Protein AF-A0A939ZVH8-F1 (afdb_monomer)

Structure (mmCIF, N/CA/C/O backbone):
data_AF-A0A939ZVH8-F1
#
_entry.id   AF-A0A939ZVH8-F1
#
loop_
_atom_site.group_PDB
_atom_site.id
_atom_site.type_symbol
_atom_site.label_atom_id
_atom_site.label_alt_id
_atom_site.label_comp_id
_atom_site.label_asym_id
_atom_site.label_entity_id
_atom_site.label_seq_id
_atom_site.pdbx_PDB_ins_code
_atom_site.Cartn_x
_atom_site.Cartn_y
_atom_site.Cartn_z
_atom_site.occupancy
_atom_site.B_iso_or_equiv
_atom_site.auth_seq_id
_atom_site.auth_comp_id
_atom_site.auth_asym_id
_atom_site.auth_atom_id
_atom_site.pdbx_PDB_model_num
ATOM 1 N N . ARG A 1 1 ? -8.485 23.429 -0.746 1.00 60.66 1 ARG A N 1
ATOM 2 C CA . ARG A 1 1 ? -8.302 22.671 0.520 1.00 60.66 1 ARG A CA 1
ATOM 3 C C . ARG A 1 1 ? -9.563 21.844 0.803 1.00 60.66 1 ARG A C 1
ATOM 5 O O . ARG A 1 1 ? -10.367 22.251 1.626 1.00 60.66 1 ARG A O 1
ATOM 12 N N . VAL A 1 2 ? -9.771 20.738 0.078 1.00 82.12 2 VAL A N 1
ATOM 13 C CA . VAL A 1 2 ? -11.050 19.986 0.101 1.00 82.12 2 VAL A CA 1
ATOM 14 C C . VAL A 1 2 ? -10.923 18.619 0.788 1.00 82.12 2 VAL A C 1
ATOM 16 O O . VAL A 1 2 ? -11.848 18.193 1.464 1.00 82.12 2 VAL A O 1
ATOM 19 N N . ALA A 1 3 ? -9.754 17.975 0.721 1.00 85.06 3 ALA A N 1
ATOM 20 C CA . ALA A 1 3 ? -9.553 16.649 1.313 1.00 85.06 3 ALA A CA 1
ATOM 21 C C . ALA A 1 3 ? -9.767 16.623 2.840 1.00 85.06 3 ALA A C 1
ATOM 23 O O . ALA A 1 3 ? -10.518 15.792 3.336 1.00 85.06 3 ALA A O 1
ATOM 24 N N . ALA A 1 4 ? -9.175 17.569 3.580 1.00 87.31 4 ALA A N 1
ATOM 25 C CA . ALA A 1 4 ? -9.293 17.626 5.040 1.00 87.31 4 ALA A CA 1
ATOM 26 C C . ALA A 1 4 ? -10.751 17.701 5.551 1.00 87.31 4 ALA A C 1
ATOM 28 O O . ALA A 1 4 ? -11.112 16.879 6.392 1.00 87.31 4 ALA A O 1
ATOM 29 N N . PRO A 1 5 ? -11.618 18.611 5.057 1.00 89.25 5 PRO A N 1
ATOM 30 C CA . PRO A 1 5 ? -13.008 18.653 5.510 1.00 89.25 5 PRO A CA 1
ATOM 31 C C . PRO A 1 5 ? -13.842 17.437 5.077 1.00 89.25 5 PRO A C 1
ATOM 33 O O . PRO A 1 5 ? -14.733 17.059 5.828 1.00 89.25 5 PRO A O 1
ATOM 36 N N . MET A 1 6 ? -13.567 16.812 3.923 1.00 89.81 6 MET A N 1
ATOM 37 C CA . MET A 1 6 ? -14.271 15.584 3.508 1.00 89.81 6 MET A CA 1
ATOM 38 C C . MET A 1 6 ? -13.883 14.392 4.385 1.00 89.81 6 MET A C 1
ATOM 40 O O . MET A 1 6 ? -14.746 13.693 4.904 1.00 89.81 6 MET A O 1
ATOM 44 N N . MET A 1 7 ? -12.585 14.203 4.636 1.00 88.94 7 MET A N 1
ATOM 45 C CA . MET A 1 7 ? -12.126 13.127 5.514 1.00 88.94 7 MET A CA 1
ATOM 46 C C . MET A 1 7 ? -12.669 13.297 6.934 1.00 88.94 7 MET A C 1
ATOM 48 O O . MET A 1 7 ? -13.135 12.326 7.518 1.00 88.94 7 MET A O 1
ATOM 52 N N . ALA A 1 8 ? -12.654 14.518 7.478 1.00 88.25 8 ALA A N 1
ATOM 53 C CA . ALA A 1 8 ? -13.132 14.783 8.833 1.00 88.25 8 ALA A CA 1
ATOM 54 C C . ALA A 1 8 ? -14.639 14.535 9.016 1.00 88.25 8 ALA A C 1
ATOM 56 O O . ALA A 1 8 ? -15.047 14.121 10.096 1.00 88.25 8 ALA A O 1
ATOM 57 N N . LYS A 1 9 ? -15.460 14.798 7.990 1.00 88.31 9 LYS A N 1
ATOM 58 C CA . LYS A 1 9 ? -16.919 14.635 8.065 1.00 88.31 9 LYS A CA 1
ATOM 59 C C . LYS A 1 9 ? -17.379 13.212 7.769 1.00 88.31 9 LYS A C 1
ATOM 61 O O . LYS A 1 9 ? -18.225 12.704 8.495 1.00 88.31 9 LYS A O 1
ATOM 66 N N . ASP A 1 10 ? -16.816 12.584 6.740 1.00 88.12 10 ASP A N 1
ATOM 67 C CA . ASP A 1 10 ? -17.405 11.368 6.166 1.00 88.12 10 ASP A CA 1
ATOM 68 C C . ASP A 1 10 ? -16.618 10.101 6.527 1.00 88.12 10 ASP A C 1
ATOM 70 O O . ASP A 1 10 ? -17.189 9.020 6.664 1.00 88.12 10 ASP A O 1
ATOM 74 N N . PHE A 1 11 ? -15.296 10.217 6.690 1.00 88.56 11 PHE A N 1
ATOM 75 C CA . PHE A 1 11 ? -14.410 9.062 6.850 1.00 88.56 11 PHE A CA 1
ATOM 76 C C . PHE A 1 11 ? -13.954 8.860 8.299 1.00 88.56 11 PHE A C 1
ATOM 78 O O . PHE A 1 11 ? -14.153 7.789 8.863 1.00 88.56 11 PHE A O 1
ATOM 85 N N . MET A 1 12 ? -13.384 9.894 8.924 1.00 90.56 12 MET A N 1
ATOM 86 C CA . MET A 1 12 ? -12.788 9.817 10.265 1.00 90.56 12 MET A CA 1
ATOM 87 C C . MET A 1 12 ? -13.755 9.368 11.374 1.00 90.56 12 MET A C 1
ATOM 89 O O . MET A 1 12 ? -13.306 8.616 12.235 1.00 90.56 12 MET A O 1
ATOM 93 N N . PRO A 1 13 ? -15.053 9.739 11.380 1.00 90.94 13 PRO A N 1
ATOM 94 C CA . PRO A 1 13 ? -15.980 9.275 12.417 1.00 90.94 13 PRO A CA 1
ATOM 95 C C . PRO A 1 13 ? -16.217 7.758 12.423 1.00 90.94 13 PRO A C 1
ATOM 97 O O . PRO A 1 13 ? -16.614 7.215 13.449 1.00 90.94 13 PRO A O 1
ATOM 100 N N . ASN A 1 14 ? -15.978 7.081 11.295 1.00 89.06 14 ASN A N 1
ATOM 101 C CA . ASN A 1 14 ? -16.198 5.640 11.136 1.00 89.06 14 ASN A CA 1
ATOM 102 C C . ASN A 1 14 ? -14.937 4.804 11.413 1.00 89.06 14 ASN A C 1
ATOM 104 O O . ASN A 1 14 ? -14.981 3.580 11.319 1.00 89.06 14 ASN A O 1
ATOM 108 N N . ILE A 1 15 ? -13.805 5.446 11.714 1.00 90.12 15 ILE A N 1
ATOM 109 C CA . ILE A 1 15 ? -12.528 4.772 11.954 1.00 90.12 15 ILE A CA 1
ATOM 110 C C . ILE A 1 15 ? -12.310 4.594 13.457 1.00 90.12 15 ILE A C 1
ATOM 112 O O . ILE A 1 15 ? -12.441 5.530 14.245 1.00 90.12 15 ILE A O 1
ATOM 116 N N . HIS A 1 16 ? -11.943 3.377 13.847 1.00 87.88 16 HIS A N 1
ATOM 117 C CA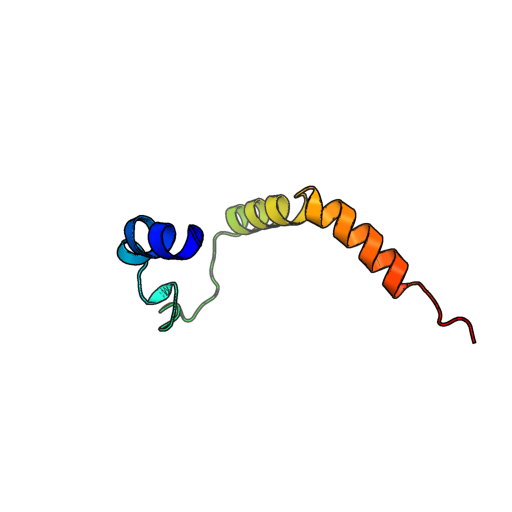 . HIS A 1 16 ? -11.629 3.012 15.222 1.00 87.88 16 HIS A CA 1
ATOM 118 C C . HIS A 1 16 ? -10.124 3.175 15.524 1.00 87.88 16 HIS A C 1
ATOM 120 O O . HIS A 1 16 ? -9.285 3.310 14.630 1.00 87.88 16 HIS A O 1
ATOM 126 N N . THR A 1 17 ? -9.768 3.214 16.811 1.00 87.25 17 THR A N 1
ATOM 127 C CA . THR A 1 17 ? -8.3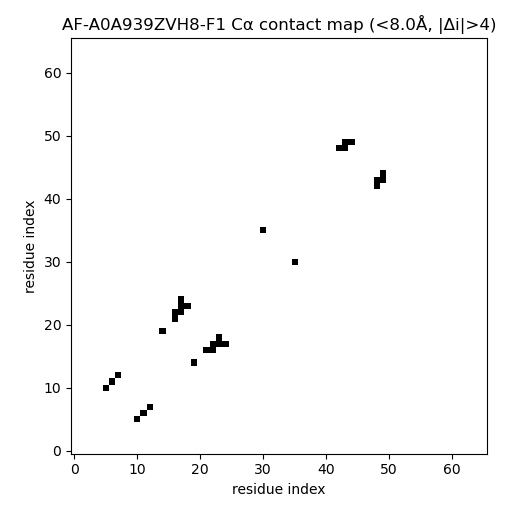90 3.481 17.273 1.00 87.25 17 THR A CA 1
ATOM 128 C C . THR A 1 17 ? -7.426 2.311 17.059 1.00 87.25 17 THR A C 1
ATOM 130 O O . THR A 1 17 ? -6.212 2.485 17.155 1.00 87.25 17 THR A O 1
ATOM 133 N N . ASP A 1 18 ? -7.939 1.124 16.756 1.00 86.69 18 ASP A N 1
ATOM 134 C CA . ASP A 1 18 ? -7.175 -0.052 16.334 1.00 86.69 18 ASP A CA 1
ATOM 135 C C . ASP A 1 18 ? -6.579 0.114 14.925 1.00 86.69 18 ASP A C 1
ATOM 137 O O . ASP A 1 18 ? -5.474 -0.361 14.663 1.00 86.69 18 ASP A O 1
ATOM 141 N N . VAL A 1 19 ? -7.259 0.860 14.048 1.00 85.00 19 VAL A N 1
ATOM 142 C CA . VAL A 1 19 ? -6.768 1.216 12.708 1.00 85.00 19 VAL A CA 1
ATOM 143 C C . VAL A 1 19 ? -5.697 2.310 12.779 1.00 85.00 19 VAL A C 1
ATOM 145 O O . VAL A 1 19 ? -4.732 2.284 12.016 1.00 85.00 19 VAL A O 1
ATOM 148 N N . ILE A 1 20 ? -5.846 3.284 13.689 1.00 86.19 20 ILE A N 1
ATOM 149 C CA . ILE A 1 20 ? -4.905 4.403 13.854 1.00 86.19 20 ILE A CA 1
ATOM 150 C C . ILE A 1 20 ? -4.651 4.679 15.340 1.00 86.19 20 ILE A C 1
ATOM 152 O O . ILE A 1 20 ? -5.548 5.086 16.077 1.00 86.19 20 ILE A O 1
ATOM 156 N N . GLY A 1 21 ? -3.389 4.553 15.760 1.00 87.94 21 GLY A N 1
ATOM 157 C CA . GLY A 1 21 ? -2.913 4.965 17.083 1.00 87.94 21 GLY A CA 1
ATOM 158 C C . GLY A 1 21 ? -2.675 3.806 18.051 1.00 87.94 21 GLY A C 1
ATOM 159 O O . GLY A 1 21 ? -1.530 3.582 18.431 1.00 87.94 21 GLY A O 1
ATOM 160 N N . LYS A 1 22 ? -3.726 3.078 18.454 1.00 87.38 22 LYS A N 1
ATOM 161 C CA . LYS A 1 22 ? -3.632 1.987 19.449 1.00 87.38 22 LYS A CA 1
ATOM 162 C C . LYS A 1 22 ? -2.991 0.722 18.863 1.00 87.38 22 LYS A C 1
ATOM 164 O O . LYS A 1 22 ? -2.268 0.028 19.574 1.00 87.38 22 LYS A O 1
ATOM 169 N N . GLY A 1 23 ? -3.225 0.460 17.576 1.00 83.56 23 GLY A N 1
ATOM 170 C CA . GLY A 1 23 ? -2.795 -0.763 16.898 1.00 83.56 23 GLY A CA 1
ATOM 171 C C . GLY A 1 23 ? -3.735 -1.946 17.148 1.00 83.56 23 GLY A C 1
ATOM 172 O O . GLY A 1 23 ? -4.732 -1.830 17.861 1.00 83.56 23 GLY A O 1
ATOM 173 N N . LEU A 1 24 ? -3.421 -3.087 16.534 1.00 87.81 24 LEU A N 1
ATOM 174 C CA . LEU A 1 24 ? -4.247 -4.294 16.593 1.00 87.81 24 LEU A CA 1
ATOM 175 C C . LEU A 1 24 ? -4.057 -5.028 17.928 1.00 87.81 24 LEU A C 1
ATOM 177 O O . LEU A 1 24 ? -2.931 -5.217 18.380 1.00 87.81 24 LEU A O 1
ATOM 181 N N . ASP A 1 25 ? -5.152 -5.508 18.525 1.00 83.12 25 ASP A N 1
ATOM 182 C CA . ASP A 1 25 ? -5.105 -6.286 19.775 1.00 83.12 25 ASP A CA 1
ATOM 183 C C . ASP A 1 25 ? -4.589 -7.735 19.557 1.00 83.12 25 ASP A C 1
ATOM 185 O O . ASP A 1 25 ? -4.254 -8.432 20.519 1.00 83.12 25 ASP A O 1
ATOM 189 N N . SER A 1 26 ? -4.501 -8.200 18.300 1.00 85.12 26 SER A N 1
ATOM 190 C CA . SER A 1 26 ? -3.962 -9.525 17.957 1.00 85.12 26 SER A CA 1
ATOM 191 C C . SER A 1 26 ? -2.446 -9.579 18.146 1.00 85.12 26 SER A C 1
ATOM 193 O O . SER A 1 26 ? -1.712 -8.754 17.606 1.00 85.12 26 SER A O 1
ATOM 195 N N . LYS A 1 27 ? -1.971 -10.598 18.869 1.00 82.88 27 LYS A N 1
ATOM 196 C CA . LYS A 1 27 ? -0.535 -10.869 19.064 1.00 82.88 27 LYS A CA 1
ATOM 197 C C . LYS A 1 27 ? 0.073 -11.732 17.960 1.00 82.88 27 LYS A C 1
ATOM 199 O O . LYS A 1 27 ? 1.293 -11.764 17.824 1.00 82.88 27 LYS A O 1
ATOM 204 N N . ASP A 1 28 ? -0.779 -12.396 17.185 1.00 84.81 28 ASP A N 1
ATOM 205 C CA . ASP A 1 28 ? -0.379 -13.334 16.148 1.00 84.81 28 ASP A CA 1
ATOM 206 C C . ASP A 1 28 ? -0.746 -12.794 14.764 1.00 84.81 28 ASP A C 1
ATOM 208 O O . ASP A 1 28 ? -1.769 -12.131 14.579 1.00 84.81 28 ASP A O 1
ATOM 212 N N . ASN A 1 29 ? 0.067 -13.154 13.771 1.00 84.94 29 ASN A N 1
ATOM 213 C CA . ASN A 1 29 ? -0.147 -12.818 12.360 1.00 84.94 29 ASN A CA 1
ATOM 214 C C . ASN A 1 29 ? -0.928 -13.913 11.615 1.00 84.94 29 ASN A C 1
ATOM 216 O O . ASN A 1 29 ? -0.784 -14.067 10.401 1.00 84.94 29 ASN A O 1
ATOM 220 N N . CYS A 1 30 ? -1.692 -14.737 12.338 1.00 85.00 30 CYS A N 1
ATOM 221 C CA . CYS A 1 30 ? -2.452 -15.821 11.733 1.00 85.00 30 CYS A CA 1
ATOM 222 C C . CYS A 1 30 ? -3.591 -15.230 10.898 1.00 85.00 30 CYS A C 1
ATOM 224 O O . CYS A 1 30 ? -4.525 -14.635 11.431 1.00 85.00 30 CYS A O 1
ATOM 226 N N . VAL A 1 31 ? -3.492 -15.383 9.582 1.00 89.38 31 VAL A N 1
ATOM 227 C CA . VAL A 1 31 ? -4.481 -14.913 8.610 1.00 89.38 31 VAL A CA 1
ATOM 228 C C . VAL A 1 31 ? -4.779 -16.023 7.613 1.00 89.38 31 VAL A C 1
ATOM 230 O O . VAL A 1 31 ? -3.987 -16.953 7.435 1.00 89.38 31 VAL A O 1
ATOM 233 N N . ASN A 1 32 ? -5.919 -15.931 6.935 1.00 93.44 32 ASN A N 1
ATOM 234 C CA . ASN A 1 32 ? -6.246 -16.876 5.880 1.00 93.44 32 ASN A CA 1
ATOM 235 C C . ASN A 1 32 ? -5.251 -16.728 4.716 1.00 93.44 32 ASN A C 1
ATOM 237 O O . ASN A 1 32 ? -5.175 -15.682 4.071 1.00 93.44 32 ASN A O 1
ATOM 241 N N . ASN A 1 33 ? -4.503 -17.793 4.420 1.00 94.19 33 ASN A N 1
ATOM 242 C CA . ASN A 1 33 ? -3.490 -17.759 3.369 1.00 94.19 33 ASN A CA 1
ATOM 243 C C . ASN A 1 33 ? -4.085 -17.51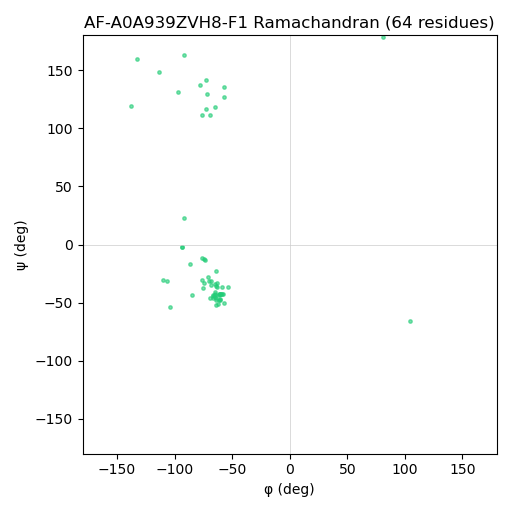5 1.970 1.00 94.19 33 ASN A C 1
ATOM 245 O O . ASN A 1 33 ? -3.444 -16.874 1.144 1.00 94.19 33 ASN A O 1
ATOM 249 N N . ALA A 1 34 ? -5.301 -17.994 1.691 1.00 95.06 34 ALA A N 1
ATOM 250 C CA . ALA A 1 34 ? -5.942 -17.782 0.393 1.00 95.06 34 ALA A CA 1
ATOM 251 C C . ALA A 1 34 ? -6.267 -16.298 0.168 1.00 95.06 34 ALA A C 1
ATOM 253 O O . ALA A 1 34 ? -5.967 -15.749 -0.891 1.00 95.06 34 ALA A O 1
ATOM 254 N N . GLU A 1 35 ? -6.811 -15.640 1.192 1.00 95.38 35 GLU A N 1
ATOM 255 C CA . GLU A 1 35 ? -7.094 -14.204 1.169 1.00 95.38 35 GLU A CA 1
ATOM 256 C C . GLU A 1 35 ? -5.800 -13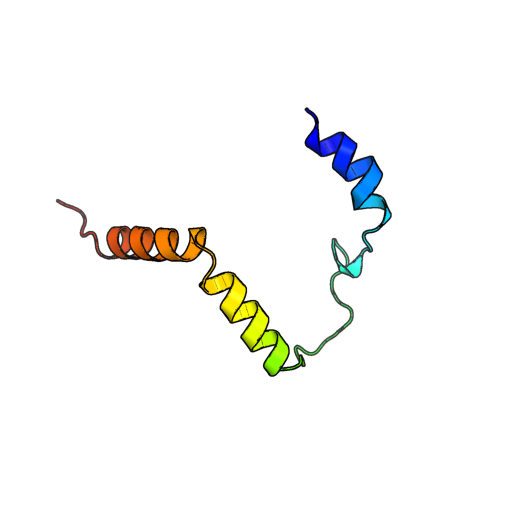.389 1.074 1.00 95.38 35 GLU A C 1
ATOM 258 O O . GLU A 1 35 ? -5.675 -12.511 0.222 1.00 95.38 35 GLU A O 1
ATOM 263 N N . LEU A 1 36 ? -4.785 -13.746 1.867 1.00 95.75 36 LEU A N 1
ATOM 264 C CA . LEU A 1 36 ? -3.478 -13.096 1.831 1.00 95.75 36 LEU A CA 1
ATOM 265 C C . LEU A 1 36 ? -2.829 -13.182 0.442 1.00 95.75 36 LEU A C 1
ATOM 267 O O . LEU A 1 36 ? -2.251 -12.207 -0.039 1.00 95.75 36 LEU A O 1
ATOM 271 N N . VAL A 1 37 ? -2.902 -14.341 -0.215 1.00 96.44 37 VAL A N 1
ATOM 272 C CA . VAL A 1 37 ? -2.381 -14.521 -1.577 1.00 96.44 37 VAL A CA 1
ATOM 273 C C . VAL A 1 37 ? -3.162 -13.667 -2.576 1.00 96.44 37 VAL A C 1
ATOM 275 O O . VAL A 1 37 ? -2.533 -13.025 -3.419 1.00 96.44 37 VAL A O 1
ATOM 278 N N . ALA A 1 38 ? -4.493 -13.616 -2.467 1.00 96.75 38 ALA A N 1
ATOM 279 C CA . ALA A 1 38 ? -5.339 -12.823 -3.356 1.00 96.75 38 ALA A CA 1
ATOM 280 C C . ALA A 1 38 ? -5.030 -11.320 -3.249 1.00 96.75 38 ALA A C 1
ATOM 282 O O . ALA A 1 38 ? -4.708 -10.687 -4.256 1.00 96.75 38 ALA A O 1
ATOM 283 N N . VAL A 1 39 ? -5.012 -10.773 -2.029 1.00 96.94 39 VAL A N 1
ATOM 284 C CA . VAL A 1 39 ? -4.705 -9.354 -1.775 1.00 96.94 39 VAL A CA 1
ATOM 285 C C . VAL A 1 39 ? -3.285 -9.008 -2.235 1.00 96.94 39 VAL A C 1
ATOM 287 O O . VAL A 1 39 ? -3.060 -7.998 -2.903 1.00 96.94 39 VAL A O 1
ATOM 290 N N . ASN A 1 40 ? -2.305 -9.874 -1.958 1.00 96.44 40 ASN A N 1
ATOM 291 C CA . ASN A 1 40 ? -0.931 -9.660 -2.418 1.00 96.44 40 ASN A CA 1
ATOM 292 C C . ASN A 1 40 ? -0.806 -9.677 -3.946 1.00 96.44 40 ASN A C 1
ATOM 294 O O . ASN A 1 40 ? 0.022 -8.948 -4.500 1.00 96.44 40 ASN A O 1
ATOM 298 N N . ALA A 1 41 ? -1.579 -10.520 -4.634 1.00 95.75 41 ALA A N 1
ATOM 299 C CA . ALA A 1 41 ? -1.600 -10.547 -6.090 1.00 95.75 41 ALA A CA 1
ATOM 300 C C . ALA A 1 41 ? -2.186 -9.246 -6.653 1.00 95.75 41 ALA A C 1
ATOM 302 O O . ALA A 1 41 ? -1.597 -8.667 -7.564 1.00 95.75 41 ALA A O 1
ATOM 303 N N . GLU A 1 42 ? -3.281 -8.751 -6.078 1.00 96.81 42 GLU A N 1
ATOM 304 C CA . GLU A 1 42 ? -3.920 -7.501 -6.494 1.00 96.81 42 GLU A CA 1
ATOM 305 C C . GLU A 1 42 ? -2.982 -6.295 -6.342 1.00 96.81 42 GLU A C 1
ATOM 307 O O . GLU A 1 42 ? -2.757 -5.558 -7.304 1.00 96.81 42 GLU A O 1
ATOM 312 N N . ILE A 1 43 ? -2.324 -6.158 -5.185 1.00 96.75 43 ILE A N 1
ATOM 313 C CA . ILE A 1 43 ? -1.358 -5.077 -4.935 1.00 96.75 43 ILE A CA 1
ATOM 314 C C . ILE A 1 43 ? -0.192 -5.142 -5.933 1.00 96.75 43 ILE A C 1
ATOM 316 O O . ILE A 1 43 ? 0.186 -4.135 -6.531 1.00 96.75 43 ILE A O 1
ATOM 320 N N . ARG A 1 44 ? 0.392 -6.329 -6.150 1.00 94.94 44 ARG A N 1
ATOM 321 C CA . ARG A 1 44 ? 1.583 -6.492 -7.007 1.00 94.94 44 ARG A CA 1
ATOM 322 C C . ARG A 1 44 ? 1.302 -6.313 -8.492 1.00 94.94 4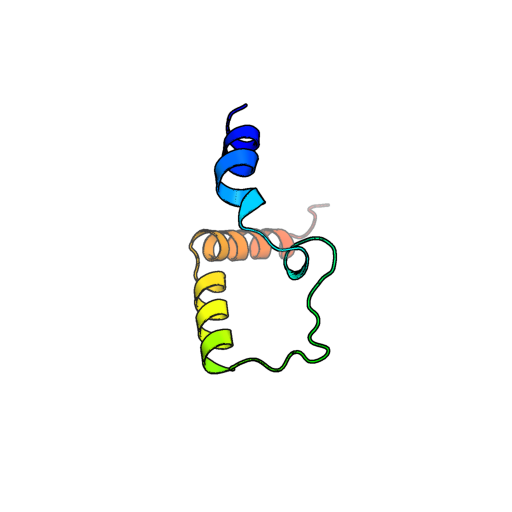4 ARG A C 1
ATOM 324 O O . ARG A 1 44 ? 2.230 -5.964 -9.226 1.00 94.94 44 ARG A O 1
ATOM 331 N N . ASN A 1 45 ? 0.078 -6.609 -8.919 1.00 95.12 45 ASN A N 1
ATOM 332 C CA . ASN A 1 45 ? -0.346 -6.525 -10.312 1.00 95.12 45 ASN A CA 1
ATOM 333 C C . ASN A 1 45 ? -0.999 -5.178 -10.647 1.00 95.12 45 ASN A C 1
ATOM 335 O O . ASN A 1 45 ? -1.329 -4.941 -11.808 1.00 95.12 45 ASN A O 1
ATOM 339 N N . HIS A 1 46 ? -1.145 -4.278 -9.669 1.00 97.31 46 HIS A N 1
ATOM 340 C CA . HIS A 1 46 ? -1.631 -2.929 -9.918 1.00 97.31 46 HIS A CA 1
ATOM 341 C C . HIS A 1 46 ? -0.727 -2.211 -10.948 1.00 97.31 46 HIS A C 1
ATOM 343 O O . HIS A 1 46 ? 0.502 -2.261 -10.817 1.00 97.31 46 HIS A O 1
ATOM 349 N N . PRO A 1 47 ? -1.280 -1.501 -11.956 1.00 96.38 47 PRO A N 1
ATOM 350 C CA . PRO A 1 47 ? -0.497 -0.928 -13.059 1.00 96.38 47 PRO A CA 1
ATOM 351 C C . PRO A 1 47 ? 0.672 -0.041 -12.611 1.00 96.38 47 PRO A C 1
ATOM 353 O O . PRO A 1 47 ? 1.752 -0.077 -13.206 1.00 96.38 47 PRO A O 1
ATOM 356 N N . ILE A 1 48 ? 0.479 0.718 -11.524 1.00 96.69 48 ILE A N 1
ATOM 357 C CA . ILE A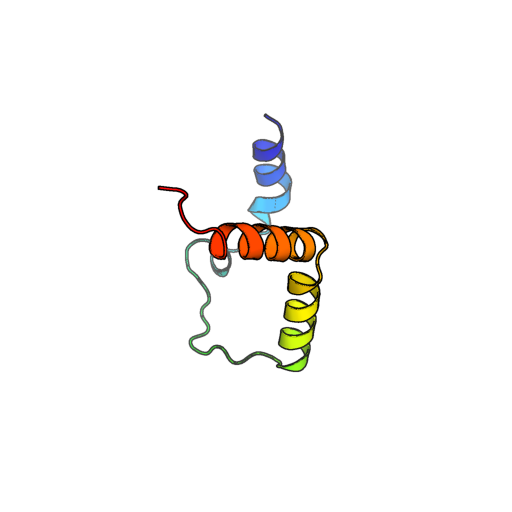 1 48 ? 1.530 1.572 -10.954 1.00 96.69 48 ILE A CA 1
ATOM 358 C C . ILE A 1 48 ? 2.730 0.762 -10.445 1.00 96.69 48 ILE A C 1
ATOM 360 O O . ILE A 1 48 ? 3.871 1.178 -10.631 1.00 96.69 48 ILE A O 1
ATOM 364 N N . GLU A 1 49 ? 2.496 -0.421 -9.873 1.00 97.12 49 GLU A N 1
ATOM 365 C CA . GLU A 1 49 ? 3.555 -1.280 -9.346 1.00 97.12 49 GLU A CA 1
ATOM 366 C C . GLU A 1 49 ? 4.304 -2.003 -10.460 1.00 97.12 49 GLU A C 1
ATOM 368 O O . GLU A 1 49 ? 5.509 -2.222 -10.346 1.00 97.12 49 GLU A O 1
ATOM 373 N N . VAL A 1 50 ? 3.637 -2.317 -11.574 1.00 95.56 50 VAL A N 1
ATOM 374 C CA . VAL A 1 50 ? 4.288 -2.899 -12.757 1.00 95.56 50 VAL A CA 1
ATOM 375 C C . VAL A 1 50 ? 5.296 -1.914 -13.353 1.00 95.56 50 VAL A C 1
ATOM 377 O O . VAL A 1 50 ? 6.470 -2.250 -13.538 1.00 95.56 50 VAL A O 1
ATOM 380 N N . VAL A 1 51 ? 4.864 -0.676 -13.608 1.00 96.19 51 VAL A N 1
ATOM 381 C CA . VAL A 1 51 ? 5.739 0.376 -14.149 1.00 96.19 51 VAL A CA 1
ATOM 382 C C . VAL A 1 51 ? 6.809 0.760 -13.128 1.00 96.19 51 VAL A C 1
ATOM 384 O O . VAL A 1 51 ? 7.995 0.811 -13.461 1.00 96.19 51 VAL A O 1
ATOM 387 N N . GLY A 1 52 ? 6.416 0.960 -11.868 1.00 96.12 52 GLY A N 1
ATOM 388 C CA . GLY A 1 52 ? 7.322 1.319 -10.781 1.00 96.12 52 GLY A CA 1
ATOM 389 C C . GLY A 1 52 ? 8.431 0.289 -10.576 1.00 96.12 52 GLY A C 1
ATOM 390 O O . GLY A 1 52 ? 9.595 0.662 -10.446 1.00 96.12 52 GLY A O 1
ATOM 391 N N . ARG A 1 53 ? 8.112 -1.011 -10.627 1.00 95.19 53 ARG A N 1
ATOM 392 C CA . ARG A 1 53 ? 9.106 -2.092 -10.529 1.00 95.19 53 ARG A CA 1
ATOM 393 C C . ARG A 1 53 ? 10.128 -2.030 -11.657 1.00 95.19 53 ARG A C 1
ATOM 395 O O . ARG A 1 53 ? 11.319 -2.180 -11.397 1.00 95.19 53 ARG A O 1
ATOM 402 N N . ARG A 1 54 ? 9.681 -1.776 -12.888 1.00 93.81 54 ARG A N 1
ATOM 403 C CA . ARG A 1 54 ? 10.560 -1.657 -14.057 1.00 93.81 54 ARG A CA 1
ATOM 404 C C . ARG A 1 54 ? 11.508 -0.463 -13.934 1.00 93.81 54 ARG A C 1
ATOM 406 O O . ARG A 1 54 ? 12.708 -0.622 -14.134 1.00 93.81 54 ARG A O 1
ATOM 413 N N . LEU A 1 55 ? 10.986 0.706 -13.565 1.00 94.94 55 LEU A N 1
ATOM 414 C CA . LEU A 1 55 ? 11.793 1.917 -13.398 1.00 94.94 55 LEU A CA 1
ATOM 415 C C . LEU A 1 55 ? 12.809 1.770 -12.261 1.00 94.94 55 LEU A C 1
ATOM 417 O O . LEU A 1 55 ? 13.988 2.049 -12.461 1.00 94.94 55 LEU A O 1
ATOM 421 N N . ARG A 1 56 ? 12.382 1.255 -11.098 1.00 94.62 56 ARG A N 1
ATOM 422 C CA . ARG A 1 56 ? 13.284 0.991 -9.967 1.00 94.62 56 ARG A CA 1
ATOM 423 C C . ARG A 1 56 ? 14.379 -0.008 -10.343 1.00 94.62 56 ARG A C 1
ATOM 425 O O . ARG A 1 56 ? 15.535 0.245 -10.033 1.00 94.62 56 ARG A O 1
ATOM 432 N N . ALA A 1 57 ? 14.051 -1.080 -11.069 1.00 92.38 57 ALA A N 1
ATOM 433 C CA . ALA A 1 57 ? 15.047 -2.042 -11.545 1.00 92.38 57 ALA A CA 1
ATOM 434 C C . ALA A 1 57 ? 16.109 -1.387 -12.446 1.00 92.38 57 ALA A C 1
ATOM 436 O O . ALA A 1 57 ? 17.296 -1.655 -12.279 1.00 92.38 57 ALA A O 1
ATOM 437 N N . TYR A 1 58 ? 15.705 -0.494 -13.355 1.00 91.88 58 TYR A N 1
ATOM 438 C CA . TYR A 1 58 ? 16.649 0.253 -14.188 1.00 91.88 58 TYR A CA 1
ATOM 439 C C . TYR A 1 58 ? 17.529 1.204 -13.378 1.00 91.88 58 TYR A C 1
ATOM 441 O O . TYR A 1 58 ? 18.737 1.233 -13.592 1.00 91.88 58 TYR A O 1
ATOM 449 N N . MET A 1 59 ? 16.954 1.934 -12.420 1.00 90.38 59 MET A N 1
ATOM 450 C CA . MET A 1 59 ? 17.709 2.851 -11.561 1.00 90.38 59 MET A CA 1
ATOM 451 C C . MET A 1 59 ? 18.704 2.111 -10.662 1.00 90.38 59 MET A C 1
ATOM 453 O O . MET A 1 59 ? 19.833 2.558 -10.507 1.00 90.38 59 MET A O 1
ATOM 457 N N . THR A 1 60 ? 18.316 0.964 -10.099 1.00 88.12 60 THR A N 1
ATOM 458 C CA . THR A 1 60 ? 19.205 0.139 -9.267 1.00 88.12 60 THR A CA 1
ATOM 459 C C . THR A 1 60 ? 20.327 -0.504 -10.083 1.00 88.12 60 THR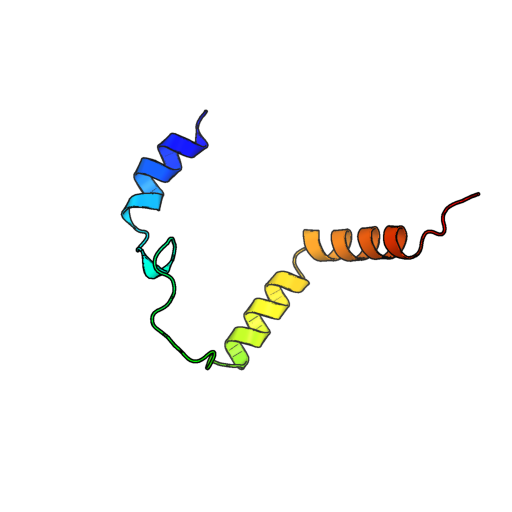 A C 1
ATOM 461 O O . THR A 1 60 ? 21.440 -0.640 -9.585 1.00 88.12 60 THR A O 1
ATOM 464 N N . ALA A 1 61 ? 20.061 -0.892 -11.333 1.00 85.88 61 ALA A N 1
ATOM 465 C CA . ALA A 1 61 ? 21.072 -1.458 -12.225 1.00 85.88 61 ALA A CA 1
ATOM 466 C C . ALA A 1 61 ? 22.026 -0.402 -12.819 1.00 85.88 61 ALA A C 1
ATOM 468 O O . ALA A 1 61 ? 23.038 -0.760 -13.427 1.00 85.88 61 ALA A O 1
ATOM 469 N N . MET A 1 62 ? 21.717 0.888 -12.672 1.00 77.06 62 MET A N 1
ATOM 470 C CA . MET A 1 62 ? 22.526 1.969 -13.217 1.00 77.06 62 MET A CA 1
ATOM 471 C C . MET A 1 62 ? 23.818 2.114 -12.406 1.00 77.06 62 MET A C 1
ATOM 473 O O . MET A 1 62 ? 23.798 2.431 -11.218 1.00 77.06 62 MET A O 1
ATOM 477 N N . LYS A 1 63 ? 24.966 1.881 -13.050 1.00 68.88 63 LYS A N 1
ATOM 478 C CA . LYS A 1 63 ? 26.266 2.222 -12.466 1.00 68.88 63 LYS A CA 1
ATOM 479 C C . LYS A 1 63 ? 26.438 3.745 -12.49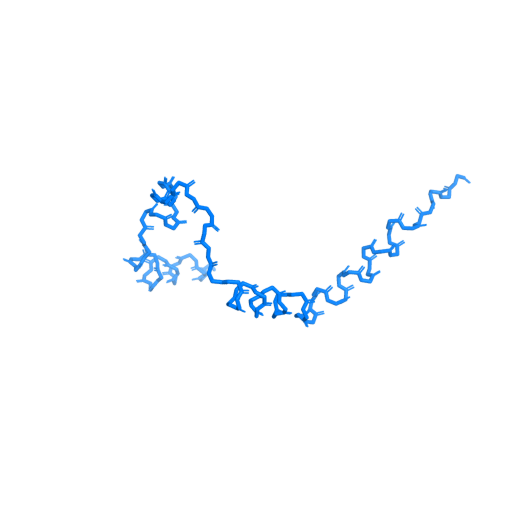2 1.00 68.88 63 LYS A C 1
ATOM 481 O O . LYS A 1 63 ? 26.053 4.358 -13.491 1.00 68.88 63 LYS A O 1
ATOM 486 N N . PRO A 1 64 ? 27.035 4.355 -11.454 1.00 65.44 64 PRO A N 1
ATOM 487 C CA . PRO A 1 64 ? 27.479 5.735 -11.554 1.00 65.44 64 PRO A CA 1
ATOM 488 C C . PRO A 1 64 ? 28.444 5.834 -12.735 1.00 65.44 64 PRO A C 1
ATOM 490 O O . PRO A 1 64 ? 29.393 5.053 -12.826 1.00 65.44 64 PRO A O 1
ATOM 493 N N . VAL A 1 65 ? 28.182 6.757 -13.654 1.00 64.12 65 VAL A N 1
ATOM 494 C CA . VAL A 1 65 ? 29.180 7.146 -14.649 1.00 64.12 65 VAL A CA 1
ATOM 495 C C . VAL A 1 65 ? 30.169 8.042 -13.904 1.00 64.12 65 VAL A C 1
ATOM 497 O O . VAL A 1 65 ? 29.772 9.105 -13.428 1.00 64.12 65 VAL A O 1
ATOM 500 N N . LEU A 1 66 ? 31.395 7.549 -13.711 1.00 53.47 66 LEU A N 1
ATOM 501 C CA . LEU A 1 66 ? 32.537 8.324 -13.213 1.00 53.47 66 LEU A CA 1
ATOM 502 C C . LEU A 1 66 ? 33.200 9.069 -14.370 1.00 53.47 66 LEU A C 1
ATOM 504 O O . LEU A 1 66 ? 33.306 8.457 -15.458 1.00 53.47 66 LEU A O 1
#

Solvent-accessible surface area (backbone atoms only — not comparable to full-atom values): 4234 Å² total; per-residue (Å²): 137,61,65,67,65,49,41,60,68,73,47,54,79,77,57,58,50,48,83,55,90,75,43,70,90,69,91,67,90,86,67,63,63,70,58,53,51,51,54,53,49,53,61,59,66,32,70,68,44,51,54,47,50,53,52,50,51,52,60,71,70,52,72,84,85,127

Secondary structure (DSSP, 8-state):
--HHHHIIIIIGGG--TTTTTS--S-SS----HHHHHHHHHHHHHSHHHHHHHHHHHHHHHPPP--

pLDDT: mean 88.54, std 8.92, range [53.47, 97.31]

Sequence (66 aa):
RVAAPMMAKDFMPNIHTDVIGKGLDSKDNCVNNAELVAVNAEIRNHPIEVVGRRLRAYMTAMKPVL

Radius of gyration: 19.24 Å; Cα contacts (8 Å, |Δi|>4): 15; chains: 1; bounding box: 50×40×34 Å

Foldseek 3Di:
DPVVVCCVPPPVVPDDCCVPPPH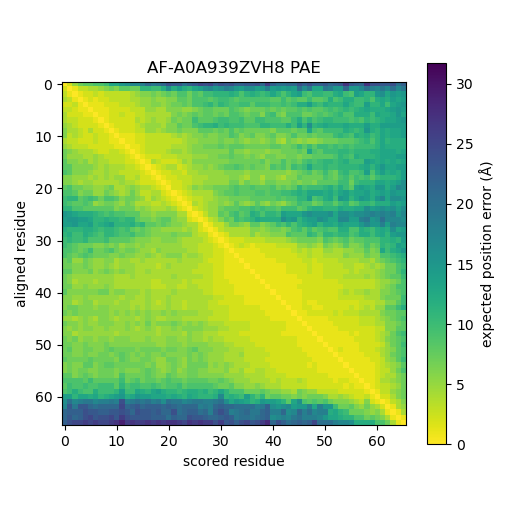PPDPDPDDDPVVVVVVVVCVCPPPCNVVVVVVVVVVVPDDPDD

Mean predicted aligned error: 7.19 Å